Protein AF-A0A3M6VWW7-F1 (afdb_monomer)

pLDDT: mean 89.15, std 16.69, range [29.56, 98.5]

Secondary structure (DSSP, 8-state):
-HHHHHHHHHHTHHHHTTTPPEEP-GGGS-S--SGGG----HHHHHHHSTTTEE-TT--TTTTS--GGG--SHHHHHHHHHHHHHHHHTSS-SS------HHHHHHHHT-B-TTS-BSSPPPPTT----EEEPTT-TT--EEE-HHHHHHTT--------------------

Nearest PDB structures (foldseek):
  5wdi-assembly2_B  TM=7.087E-01  e=7.611E+00  Homo sapiens

InterPro domains:
  IPR029033 Histidine phosphatase superfamily [G3DSA:3.40.50.1240] (1-156)
  IPR029033 Histidine phosphatase superfamily [SSF53254] (1-123)

Foldseek 3Di:
DLVLVVCCCVVCVVVLVVVDAAEDALLQFDLDLPPVRFDDAPVVVCVVQPNRYDCPNPDGPSRPCDDCNPNFLVSLLVSLLVVLVVVVPDPDPDDDDRGDFLSVQSNQVQADPRSHGNDDTDDVVQDWDWDFDPPDSSRHIDTDPVRCVVVVHDDDDRPPPDPPDDDDDPDD

Mean predicted aligned error: 6.32 Å

Radius of gyration: 17.29 Å; Cα contacts (8 Å, |Δi|>4): 204; chains: 1; bounding box: 34×42×57 Å

Structure (mmCIF, N/CA/C/O backbone):
data_AF-A0A3M6VWW7-F1
#
_entry.id   AF-A0A3M6VWW7-F1
#
loop_
_atom_site.group_PDB
_atom_site.id
_atom_site.type_symbol
_atom_site.label_atom_id
_atom_site.label_alt_id
_atom_site.label_comp_id
_atom_site.label_asym_id
_atom_site.label_entity_id
_atom_site.label_seq_id
_atom_site.pdbx_PDB_ins_code
_atom_site.Cartn_x
_atom_site.Cartn_y
_atom_site.Cartn_z
_atom_site.occupancy
_atom_site.B_iso_or_equiv
_atom_site.auth_seq_id
_atom_site.auth_comp_id
_atom_site.auth_asym_id
_atom_site.auth_atom_id
_atom_site.pdbx_PDB_model_num
ATOM 1 N N . MET A 1 1 ? 0.739 -9.442 1.437 1.00 93.88 1 MET A N 1
ATOM 2 C CA . MET A 1 1 ? 1.893 -10.189 1.997 1.00 93.88 1 MET A CA 1
ATOM 3 C C . MET A 1 1 ? 1.714 -10.483 3.484 1.00 93.88 1 MET A C 1
ATOM 5 O O . MET A 1 1 ? 1.239 -9.603 4.195 1.00 93.88 1 MET A O 1
ATOM 9 N N . ARG A 1 2 ? 2.137 -11.665 3.977 1.00 95.44 2 ARG A N 1
ATOM 10 C CA . ARG A 1 2 ? 1.999 -12.056 5.400 1.00 95.44 2 ARG A CA 1
ATOM 11 C C . ARG A 1 2 ? 2.612 -11.030 6.360 1.00 95.44 2 ARG A C 1
ATOM 13 O O . ARG A 1 2 ? 1.928 -10.614 7.284 1.00 95.44 2 ARG A O 1
ATOM 20 N N . ARG A 1 3 ? 3.849 -10.569 6.117 1.00 96.00 3 ARG A N 1
ATOM 21 C CA . ARG A 1 3 ? 4.532 -9.610 7.012 1.00 96.00 3 ARG A CA 1
ATOM 22 C C . ARG A 1 3 ? 3.744 -8.312 7.217 1.00 96.00 3 ARG A C 1
ATOM 24 O O . ARG A 1 3 ? 3.607 -7.859 8.343 1.00 96.00 3 ARG A O 1
ATOM 31 N N . ALA A 1 4 ? 3.143 -7.769 6.157 1.00 97.06 4 ALA A N 1
ATOM 32 C CA . ALA A 1 4 ? 2.325 -6.560 6.250 1.00 97.06 4 ALA A CA 1
ATOM 33 C C . ALA A 1 4 ? 1.026 -6.802 7.039 1.00 97.06 4 ALA A C 1
ATOM 35 O O . ALA A 1 4 ? 0.642 -5.966 7.855 1.00 97.06 4 ALA A O 1
ATOM 36 N N . LEU A 1 5 ? 0.381 -7.964 6.856 1.00 97.56 5 LEU A N 1
ATOM 37 C CA . LEU A 1 5 ? -0.795 -8.354 7.645 1.00 97.56 5 LEU A CA 1
ATOM 38 C C . LEU A 1 5 ? -0.450 -8.518 9.131 1.00 97.56 5 LEU A C 1
ATOM 40 O O . LEU A 1 5 ? -1.187 -8.016 9.974 1.00 97.56 5 LEU A O 1
ATOM 44 N N . GLN A 1 6 ? 0.685 -9.150 9.456 1.00 97.31 6 GLN A N 1
ATOM 45 C CA . GLN A 1 6 ? 1.162 -9.295 10.838 1.00 97.31 6 GLN A CA 1
ATOM 46 C C . GLN A 1 6 ? 1.447 -7.937 11.474 1.00 97.31 6 GLN A C 1
ATOM 48 O O . GLN A 1 6 ? 0.943 -7.668 12.561 1.00 97.31 6 GLN A O 1
ATOM 53 N N . THR A 1 7 ? 2.188 -7.062 10.788 1.00 97.81 7 THR A N 1
ATOM 54 C CA . THR A 1 7 ? 2.455 -5.700 11.267 1.00 97.81 7 THR A CA 1
ATOM 55 C C . THR A 1 7 ? 1.151 -4.941 11.495 1.00 97.81 7 THR A C 1
ATOM 57 O O . THR A 1 7 ? 0.949 -4.384 12.569 1.00 97.81 7 THR A O 1
ATOM 60 N N . CYS A 1 8 ? 0.215 -4.977 10.542 1.00 97.94 8 CYS A N 1
ATOM 61 C CA . CYS A 1 8 ? -1.080 -4.316 10.692 1.00 97.94 8 CYS A CA 1
ATOM 62 C C . CYS A 1 8 ? -1.870 -4.864 11.889 1.00 97.94 8 CYS A C 1
ATOM 64 O O . CYS A 1 8 ? -2.357 -4.092 12.715 1.00 97.94 8 CYS A O 1
ATOM 66 N N . HIS A 1 9 ? -1.949 -6.188 12.025 1.00 97.56 9 HIS A N 1
ATOM 67 C CA . HIS A 1 9 ? -2.657 -6.826 13.127 1.00 97.56 9 HIS A CA 1
ATOM 68 C C . HIS A 1 9 ? -2.053 -6.477 14.490 1.00 97.56 9 HIS A C 1
ATOM 70 O O . HIS A 1 9 ? -2.796 -6.103 15.393 1.00 97.56 9 HIS A O 1
ATOM 76 N N . LEU A 1 10 ? -0.727 -6.553 14.633 1.00 97.25 10 LEU A N 1
ATOM 77 C CA . LEU A 1 10 ? -0.040 -6.275 15.895 1.00 97.25 10 LEU A CA 1
ATOM 78 C C . LEU A 1 10 ? -0.116 -4.790 16.268 1.00 97.25 10 LEU A C 1
ATOM 80 O O . LEU A 1 10 ? -0.458 -4.459 17.402 1.00 97.25 10 LEU A O 1
ATOM 84 N N . THR A 1 11 ? 0.152 -3.884 15.324 1.00 97.31 11 THR A N 1
ATOM 85 C CA . THR A 1 11 ? 0.127 -2.435 15.580 1.00 97.31 11 THR A CA 1
ATOM 86 C C . THR A 1 11 ? -1.283 -1.937 15.896 1.00 97.31 11 THR A C 1
ATOM 88 O O . THR A 1 11 ? -1.459 -1.081 16.763 1.00 97.31 11 THR A O 1
ATOM 91 N N . PHE A 1 12 ? -2.300 -2.482 15.226 1.00 96.44 12 PHE A N 1
ATOM 92 C CA . PHE A 1 12 ? -3.691 -2.048 15.367 1.00 96.44 12 PHE A CA 1
ATOM 93 C C . PHE A 1 12 ? -4.561 -3.065 16.109 1.00 96.44 12 PHE A C 1
ATOM 95 O O . PHE A 1 12 ? -5.788 -3.027 15.994 1.00 96.44 12 PHE A O 1
ATOM 102 N N . GLU A 1 13 ? -3.960 -3.925 16.936 1.00 96.81 13 GLU A N 1
ATOM 103 C CA . GLU A 1 13 ? -4.668 -4.948 17.713 1.00 96.81 13 GLU A CA 1
ATOM 104 C C . GLU A 1 13 ? -5.856 -4.368 18.513 1.00 96.81 13 GLU A C 1
ATOM 106 O O . GLU A 1 13 ? -6.954 -4.931 18.437 1.00 96.81 13 GLU A O 1
ATOM 111 N N . PRO A 1 14 ? -5.744 -3.201 19.191 1.00 97.12 14 PRO A N 1
ATOM 112 C CA . PRO A 1 14 ? -6.886 -2.607 19.886 1.00 97.12 14 PRO A CA 1
ATOM 113 C C . PRO A 1 14 ? -8.035 -2.202 18.952 1.00 97.12 14 PRO A C 1
ATOM 115 O O . PRO A 1 14 ? -9.187 -2.174 19.377 1.00 97.12 14 PRO A O 1
ATOM 118 N N . VAL A 1 15 ? -7.740 -1.850 17.696 1.00 95.00 15 VAL A N 1
ATOM 119 C CA . VAL A 1 15 ? -8.734 -1.480 16.675 1.00 95.00 15 VAL A CA 1
ATOM 120 C C . VAL A 1 15 ? -9.433 -2.734 16.148 1.00 95.00 15 VAL A C 1
ATOM 122 O O . VAL A 1 15 ? -10.661 -2.754 16.059 1.00 95.00 15 VAL A O 1
ATOM 125 N N . VAL A 1 16 ? -8.665 -3.796 15.890 1.00 95.31 16 VAL A N 1
ATOM 126 C CA . VAL A 1 16 ? -9.173 -5.108 15.464 1.00 95.31 16 VAL A CA 1
ATOM 127 C C . VAL A 1 16 ? -10.082 -5.716 16.534 1.00 95.31 16 VAL A C 1
ATOM 129 O O . VAL A 1 16 ? -11.200 -6.126 16.233 1.00 95.31 16 VAL A O 1
ATOM 132 N N . LYS A 1 17 ? -9.681 -5.662 17.813 1.00 95.69 17 LYS A N 1
ATOM 133 C CA . LYS A 1 17 ? -10.495 -6.123 18.957 1.00 95.69 17 LYS A CA 1
ATOM 134 C C . LYS A 1 17 ? -11.830 -5.384 19.107 1.00 95.69 17 LYS A C 1
ATOM 136 O O . LYS A 1 17 ? -12.757 -5.925 19.699 1.00 95.69 17 LYS A O 1
ATOM 141 N N . ARG A 1 18 ? -11.958 -4.169 18.559 1.00 96.00 18 ARG A N 1
ATOM 142 C CA . ARG A 1 18 ? -13.232 -3.425 18.489 1.00 96.00 18 ARG A CA 1
ATOM 143 C C . ARG A 1 18 ? -14.105 -3.818 17.288 1.00 96.00 18 ARG A C 1
ATOM 145 O O . ARG A 1 18 ? -15.124 -3.177 17.051 1.00 96.00 18 ARG A O 1
ATOM 152 N N . GLY A 1 19 ? -13.716 -4.842 16.530 1.00 94.12 19 GLY A N 1
ATOM 153 C CA . GLY A 1 19 ? -14.483 -5.401 15.416 1.00 94.12 19 GLY A CA 1
ATOM 154 C C . GLY A 1 19 ? -14.179 -4.788 14.048 1.00 94.12 19 GLY A C 1
ATOM 155 O O . GLY A 1 19 ? -14.911 -5.045 13.095 1.00 94.12 19 GLY A O 1
ATOM 156 N N . LYS A 1 20 ? -13.127 -3.967 13.914 1.00 95.25 20 LYS A N 1
ATOM 157 C CA . LYS A 1 20 ? -12.671 -3.496 12.596 1.00 95.25 20 LYS A CA 1
ATOM 158 C C . LYS A 1 20 ? -11.849 -4.588 11.914 1.00 95.25 20 LYS A C 1
ATOM 160 O O . LYS A 1 20 ? -10.983 -5.185 12.543 1.00 95.25 20 LYS A O 1
ATOM 165 N N . LYS A 1 21 ? -12.102 -4.815 10.626 1.00 96.31 21 LYS A N 1
ATOM 166 C CA . LYS A 1 21 ? -11.350 -5.776 9.813 1.00 96.31 21 LYS A CA 1
ATOM 167 C C . LYS A 1 21 ? -10.207 -5.096 9.069 1.00 96.31 21 LYS A C 1
ATOM 169 O O . LYS A 1 21 ? -10.328 -3.943 8.657 1.00 96.31 21 LYS A O 1
ATOM 174 N N . ILE A 1 22 ? -9.121 -5.833 8.882 1.00 98.12 22 ILE A N 1
ATOM 175 C CA . ILE A 1 22 ? -8.025 -5.470 7.980 1.00 98.12 22 ILE A CA 1
ATOM 176 C C . ILE A 1 22 ? -8.457 -5.850 6.563 1.00 98.12 22 ILE A C 1
ATOM 178 O O . ILE A 1 22 ? -8.925 -6.963 6.364 1.00 98.12 22 ILE A O 1
ATOM 182 N N . VAL A 1 23 ? -8.290 -4.974 5.575 1.00 98.12 23 VAL A N 1
ATOM 183 C CA . VAL A 1 23 ? -8.590 -5.303 4.169 1.00 98.12 23 VAL A CA 1
ATOM 184 C C . VAL A 1 23 ? -7.296 -5.691 3.461 1.00 98.12 23 VAL A C 1
ATOM 186 O O . VAL A 1 23 ? -6.381 -4.875 3.353 1.00 98.12 23 VAL A O 1
ATOM 189 N N . ALA A 1 24 ? -7.205 -6.927 2.971 1.00 98.00 24 ALA A N 1
ATOM 190 C CA . ALA A 1 24 ? -6.044 -7.387 2.220 1.00 98.00 24 ALA A CA 1
ATOM 191 C C . ALA A 1 24 ? -6.123 -6.929 0.756 1.00 98.00 24 ALA A C 1
ATOM 193 O O . ALA A 1 24 ? -7.058 -7.275 0.037 1.00 98.00 24 ALA A O 1
ATOM 194 N N . LEU A 1 25 ? -5.120 -6.174 0.297 1.00 97.50 25 LEU A N 1
ATOM 195 C CA . LEU A 1 25 ? -5.050 -5.634 -1.065 1.00 97.50 25 LEU A CA 1
ATOM 196 C C . LEU A 1 25 ? -3.734 -6.048 -1.741 1.00 97.50 25 LEU A C 1
ATOM 198 O O . LEU A 1 25 ? -2.690 -5.488 -1.405 1.00 97.50 25 LEU A O 1
ATOM 202 N N . PRO A 1 26 ? -3.753 -6.968 -2.726 1.00 96.50 26 PRO A N 1
ATOM 203 C CA . PRO A 1 26 ? -2.554 -7.344 -3.483 1.00 96.50 26 PRO A CA 1
ATOM 204 C C . PRO A 1 26 ? -1.880 -6.158 -4.183 1.00 96.50 26 PRO A C 1
ATOM 206 O O . PRO A 1 26 ? -0.664 -6.096 -4.290 1.00 96.50 26 PRO A O 1
ATOM 209 N N . ILE A 1 27 ? -2.660 -5.147 -4.576 1.00 97.06 27 ILE A N 1
ATOM 210 C CA . ILE A 1 27 ? -2.137 -3.924 -5.200 1.00 97.06 27 ILE A CA 1
ATOM 211 C C . ILE A 1 27 ? -1.300 -3.038 -4.254 1.00 97.06 27 ILE A C 1
ATOM 213 O O . ILE A 1 27 ? -0.773 -2.023 -4.695 1.00 97.06 27 ILE A O 1
ATOM 217 N N . ALA A 1 28 ? -1.184 -3.398 -2.973 1.00 97.00 28 ALA A N 1
ATOM 218 C CA . ALA A 1 28 ? -0.289 -2.771 -1.999 1.00 97.00 28 ALA A CA 1
ATOM 219 C C . ALA A 1 28 ? 0.987 -3.593 -1.722 1.00 97.00 28 ALA A C 1
ATOM 221 O O . ALA A 1 28 ? 1.723 -3.280 -0.791 1.00 97.00 28 ALA A O 1
ATOM 222 N N . GLU A 1 29 ? 1.227 -4.671 -2.476 1.00 96.00 29 GLU A N 1
ATOM 223 C CA . GLU A 1 29 ? 2.434 -5.495 -2.358 1.00 96.00 29 GLU A CA 1
ATOM 224 C C . GLU A 1 29 ? 3.712 -4.718 -2.714 1.00 96.00 29 GLU A C 1
ATOM 226 O O . GLU A 1 29 ? 3.664 -3.653 -3.332 1.00 96.00 29 GLU A O 1
ATOM 231 N N . GLU A 1 30 ? 4.862 -5.262 -2.313 1.00 96.62 30 GLU A N 1
ATOM 232 C CA . GLU A 1 30 ? 6.179 -4.733 -2.653 1.00 96.62 30 GLU A CA 1
ATOM 233 C C . GLU A 1 30 ? 6.406 -4.642 -4.177 1.00 96.62 30 GLU A C 1
ATOM 235 O O . GLU A 1 30 ? 5.730 -5.270 -4.997 1.00 96.62 30 GLU A O 1
ATOM 240 N N . ALA A 1 31 ? 7.347 -3.791 -4.566 1.00 96.12 31 ALA A N 1
ATOM 241 C CA . ALA A 1 31 ? 7.744 -3.510 -5.939 1.00 96.12 31 ALA A CA 1
ATOM 242 C C . ALA A 1 31 ? 8.819 -4.480 -6.480 1.00 96.12 31 ALA A C 1
ATOM 244 O O . ALA A 1 31 ? 9.595 -4.108 -7.357 1.00 96.12 31 ALA A O 1
ATOM 245 N N . SER A 1 32 ? 8.899 -5.701 -5.944 1.00 93.88 32 SER A N 1
ATOM 246 C CA . SER A 1 32 ? 9.917 -6.702 -6.285 1.00 93.88 32 SER A CA 1
ATOM 247 C C . SER A 1 32 ? 9.306 -8.106 -6.361 1.00 93.88 32 SER A C 1
ATOM 249 O O . SER A 1 32 ? 8.314 -8.392 -5.693 1.00 93.88 32 SER A O 1
ATOM 251 N N . ASP A 1 33 ? 9.900 -8.965 -7.191 1.00 92.38 33 ASP A N 1
ATOM 252 C CA . ASP A 1 33 ? 9.540 -10.377 -7.374 1.00 92.38 33 ASP A CA 1
ATOM 253 C C . ASP A 1 33 ? 10.492 -11.322 -6.620 1.00 92.38 33 ASP A C 1
ATOM 255 O O . ASP A 1 33 ? 10.498 -12.538 -6.833 1.00 92.38 33 ASP A O 1
ATOM 259 N N . ALA A 1 34 ? 11.309 -10.777 -5.710 1.00 92.12 34 ALA A N 1
ATOM 260 C CA . ALA A 1 34 ? 12.159 -11.590 -4.861 1.00 92.12 34 ALA A CA 1
ATOM 261 C C . ALA A 1 34 ? 11.297 -12.601 -4.077 1.00 92.12 34 ALA A C 1
ATOM 263 O O . ALA A 1 34 ? 10.171 -12.286 -3.680 1.00 92.12 34 ALA A O 1
ATOM 264 N N . PRO A 1 35 ? 11.809 -13.803 -3.756 1.00 89.56 35 PRO A N 1
ATOM 265 C CA . PRO 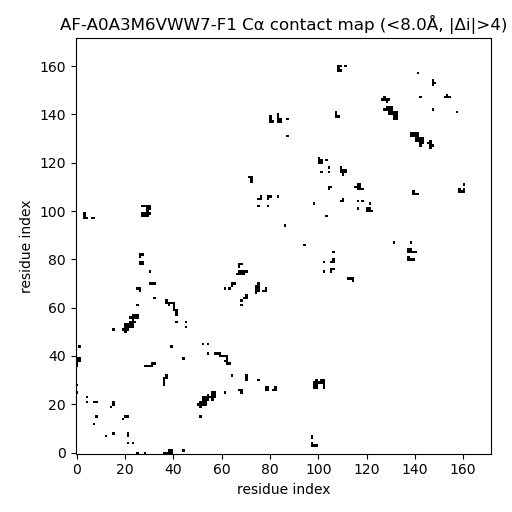A 1 35 ? 11.031 -14.792 -3.007 1.00 89.56 35 PRO A CA 1
ATOM 266 C C . PRO A 1 35 ? 10.500 -14.269 -1.665 1.00 89.56 35 PRO A C 1
ATOM 268 O O . PRO A 1 35 ? 9.418 -14.650 -1.228 1.00 89.56 35 PRO A O 1
ATOM 271 N N . CYS A 1 36 ? 11.235 -13.361 -1.013 1.00 88.94 36 CYS A N 1
ATOM 272 C CA . CYS A 1 36 ? 10.786 -12.700 0.212 1.00 88.94 36 CYS A CA 1
ATOM 273 C C . CYS A 1 36 ? 9.661 -11.683 -0.019 1.00 88.94 36 CYS A C 1
ATOM 275 O O . CYS A 1 36 ? 8.935 -11.383 0.925 1.00 88.94 36 CYS A O 1
ATOM 277 N N . ASP A 1 37 ? 9.499 -11.183 -1.242 1.00 91.25 37 ASP A N 1
ATOM 278 C CA . ASP A 1 37 ? 8.498 -10.209 -1.687 1.00 91.25 37 ASP A CA 1
ATOM 279 C C . ASP A 1 37 ? 7.336 -10.858 -2.453 1.00 91.25 37 ASP A C 1
ATOM 281 O O . ASP A 1 37 ? 6.438 -10.174 -2.929 1.00 91.25 37 ASP A O 1
ATOM 285 N N . THR A 1 38 ? 7.298 -12.192 -2.474 1.00 89.44 38 THR A N 1
ATOM 286 C CA . THR A 1 38 ? 6.207 -12.974 -3.054 1.00 89.44 38 THR A CA 1
ATOM 287 C C . THR A 1 38 ? 5.176 -13.368 -1.998 1.00 89.44 38 THR A C 1
ATOM 289 O O . THR A 1 38 ? 5.501 -13.782 -0.880 1.00 89.44 38 THR A O 1
ATOM 292 N N . GLY A 1 39 ? 3.901 -13.223 -2.352 1.00 90.19 39 GLY A N 1
ATOM 293 C CA . GLY A 1 39 ? 2.762 -13.643 -1.551 1.00 90.19 39 GLY A CA 1
ATOM 294 C C . GLY A 1 39 ? 2.676 -15.138 -1.226 1.00 90.19 39 GLY A C 1
ATOM 295 O O . GLY A 1 39 ? 3.477 -15.964 -1.648 1.00 90.19 39 GLY A O 1
ATOM 296 N N . SER A 1 40 ? 1.650 -15.494 -0.455 1.00 92.56 40 SER A N 1
ATOM 297 C CA . SER A 1 40 ? 1.256 -16.884 -0.192 1.00 92.56 40 SER A CA 1
ATOM 298 C C . SER A 1 40 ? -0.164 -17.114 -0.691 1.00 92.56 40 SER A C 1
ATOM 300 O O . SER A 1 40 ? -0.927 -16.159 -0.866 1.00 92.56 40 SER A O 1
ATOM 302 N N . GLU A 1 41 ? -0.532 -18.377 -0.883 1.00 93.75 41 GLU A N 1
ATOM 303 C CA . GLU A 1 41 ? -1.904 -18.735 -1.231 1.00 93.75 41 GLU A CA 1
ATOM 304 C C . GLU A 1 41 ? -2.906 -18.174 -0.215 1.00 93.75 41 GLU A C 1
ATOM 306 O O . GLU A 1 41 ? -2.612 -18.063 0.979 1.00 93.75 41 GLU A O 1
ATOM 311 N N . VAL A 1 42 ? -4.090 -17.785 -0.696 1.00 94.12 42 VAL A N 1
ATOM 312 C CA . VAL A 1 42 ? -5.094 -17.111 0.140 1.00 94.12 42 VAL A CA 1
ATOM 313 C C . VAL A 1 42 ? -5.550 -17.993 1.304 1.00 94.12 42 VAL A C 1
ATOM 315 O O . VAL A 1 42 ? -5.663 -17.484 2.413 1.00 94.12 42 VAL A O 1
ATOM 318 N N . ASP A 1 43 ? -5.688 -19.304 1.096 1.00 94.44 43 ASP A N 1
ATOM 319 C CA . ASP A 1 43 ? -6.100 -20.262 2.132 1.00 94.44 43 ASP A CA 1
ATOM 320 C C . ASP A 1 43 ? -5.081 -20.337 3.280 1.00 94.44 43 ASP A C 1
ATOM 322 O O . ASP A 1 43 ? -5.449 -20.416 4.452 1.00 94.44 43 ASP A O 1
ATOM 326 N N . ILE A 1 44 ? -3.785 -20.228 2.959 1.00 94.69 44 ILE A N 1
ATOM 327 C CA . ILE A 1 44 ? -2.712 -20.163 3.958 1.00 94.69 44 ILE A CA 1
ATOM 328 C C . ILE A 1 44 ? -2.854 -18.881 4.787 1.00 94.69 44 ILE A C 1
ATOM 330 O O . ILE A 1 44 ? -2.760 -18.915 6.012 1.00 94.69 44 ILE A O 1
ATOM 334 N N . LEU A 1 45 ? -3.106 -17.741 4.134 1.00 95.56 45 LEU A N 1
ATOM 335 C CA . LEU A 1 45 ? -3.291 -16.471 4.838 1.00 95.56 45 LEU A CA 1
ATOM 336 C C . LEU A 1 45 ? -4.580 -16.452 5.673 1.00 95.56 45 LEU A C 1
ATOM 338 O O . LEU A 1 45 ? -4.582 -15.900 6.767 1.00 95.56 45 LEU A O 1
ATOM 342 N N . GLN A 1 46 ? -5.663 -17.060 5.196 1.00 95.75 46 GLN A N 1
ATOM 343 C CA . GLN A 1 46 ? -6.914 -17.172 5.948 1.00 95.75 46 GLN A CA 1
ATOM 344 C C . GLN A 1 46 ? -6.745 -18.014 7.215 1.00 95.75 46 GLN A C 1
ATOM 346 O O . GLN A 1 46 ? -7.291 -17.653 8.256 1.00 95.75 46 GLN A O 1
ATOM 351 N N . ALA A 1 47 ? -5.956 -19.090 7.149 1.00 96.31 47 ALA A N 1
ATOM 352 C CA . ALA A 1 47 ? -5.621 -19.899 8.317 1.00 96.31 47 ALA A CA 1
ATOM 353 C C . ALA A 1 47 ? -4.779 -19.125 9.349 1.00 96.31 47 ALA A C 1
ATOM 355 O O . ALA A 1 47 ? -4.980 -19.296 10.550 1.00 96.31 47 ALA A O 1
ATOM 356 N N . ASP A 1 48 ? -3.872 -18.254 8.891 1.00 95.94 48 ASP A N 1
ATOM 357 C CA . ASP A 1 48 ? -3.033 -17.421 9.763 1.00 95.94 48 ASP A CA 1
ATOM 358 C C . ASP A 1 48 ? -3.809 -16.253 10.411 1.00 95.94 48 ASP A C 1
ATOM 360 O O . ASP A 1 48 ? -3.449 -15.801 11.500 1.00 95.94 48 ASP A O 1
ATOM 364 N N . PHE A 1 49 ? -4.860 -15.747 9.753 1.00 96.19 49 PHE A N 1
ATOM 365 C CA . PHE A 1 49 ? -5.627 -14.567 10.184 1.00 96.19 49 PHE A CA 1
ATOM 366 C C . PHE A 1 49 ? -7.150 -14.800 10.164 1.00 96.19 49 PHE A C 1
ATOM 368 O O . PHE A 1 49 ? -7.875 -14.069 9.473 1.00 96.19 49 PHE A O 1
ATOM 375 N N . PRO A 1 50 ? -7.665 -15.784 10.922 1.00 93.75 50 PRO A N 1
ATOM 376 C CA . PRO A 1 50 ? -9.081 -16.123 10.901 1.00 93.75 50 PRO A CA 1
ATOM 377 C C . PRO A 1 50 ? -9.930 -14.953 11.411 1.00 93.75 50 PRO A C 1
ATOM 379 O O . PRO A 1 50 ? -9.630 -14.347 12.438 1.00 93.75 50 PRO A O 1
ATOM 382 N N . ASP A 1 51 ? -10.989 -14.624 10.670 1.00 91.50 51 ASP A N 1
ATOM 383 C CA . ASP A 1 51 ? -12.028 -13.638 11.010 1.00 91.50 51 ASP A CA 1
ATOM 384 C C . ASP A 1 51 ? -11.595 -12.168 11.201 1.00 91.50 51 ASP A C 1
ATOM 386 O O . ASP A 1 51 ? -12.454 -11.290 11.337 1.00 91.50 51 ASP A O 1
ATOM 390 N N . ILE A 1 52 ? -10.296 -11.859 11.143 1.00 96.44 52 ILE A N 1
ATOM 391 C CA . ILE A 1 52 ? -9.757 -10.501 11.348 1.00 96.44 52 ILE A CA 1
ATO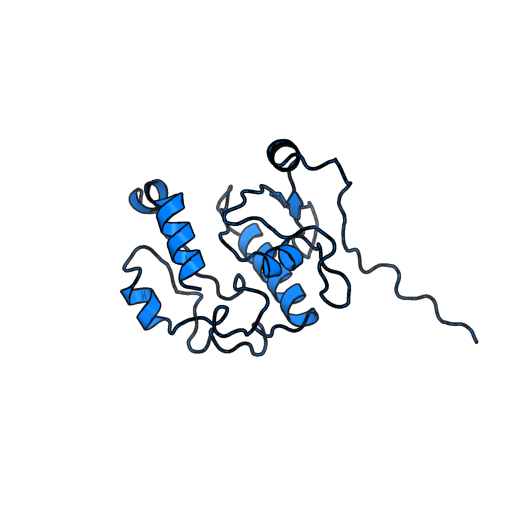M 392 C C . ILE A 1 52 ? -9.344 -9.793 10.051 1.00 96.44 52 ILE A C 1
ATOM 394 O O . ILE A 1 52 ? -9.298 -8.559 10.015 1.00 96.44 52 ILE A O 1
ATOM 398 N N . VAL A 1 53 ? -9.070 -10.550 8.986 1.00 97.81 53 VAL A N 1
ATOM 399 C CA . VAL A 1 53 ? -8.708 -10.024 7.665 1.00 97.81 53 VAL A CA 1
ATOM 400 C C . VAL A 1 53 ? -9.815 -10.352 6.660 1.00 97.81 53 VAL A C 1
ATOM 402 O O . VAL A 1 53 ? -10.293 -11.479 6.574 1.00 97.81 53 VAL A O 1
ATOM 405 N N . ASP A 1 54 ? -10.228 -9.342 5.906 1.00 97.62 54 ASP A N 1
ATOM 406 C CA . ASP A 1 54 ? -11.073 -9.451 4.725 1.00 97.62 54 ASP A CA 1
ATOM 407 C C . ASP A 1 54 ? -10.194 -9.708 3.491 1.00 97.62 54 ASP A C 1
ATOM 409 O O . ASP A 1 54 ? -9.329 -8.898 3.139 1.00 97.62 54 ASP A O 1
ATOM 413 N N . PHE A 1 55 ? -10.425 -10.854 2.849 1.00 97.19 55 PHE A N 1
ATOM 414 C CA . PHE A 1 55 ? -9.68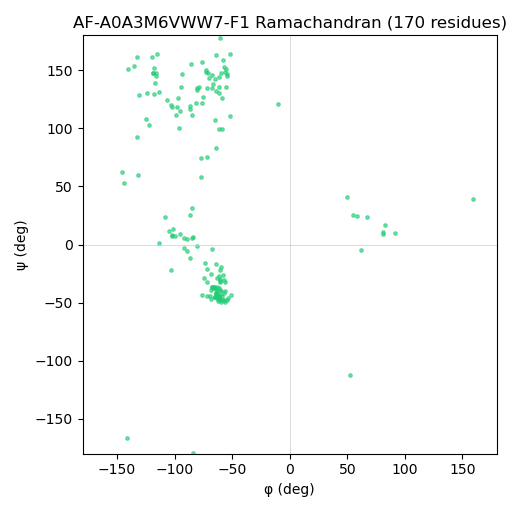5 -11.337 1.687 1.00 97.19 55 PHE A CA 1
ATOM 415 C C . PHE A 1 55 ? -10.462 -11.202 0.367 1.00 97.19 55 PHE A C 1
ATOM 417 O O . PHE A 1 55 ? -10.005 -11.723 -0.647 1.00 97.19 55 PHE A O 1
ATOM 424 N N . ASP A 1 56 ? -11.586 -10.478 0.313 1.00 96.38 56 ASP A N 1
ATOM 425 C CA . ASP A 1 56 ? -12.441 -10.392 -0.887 1.00 96.38 56 ASP A CA 1
ATOM 426 C C . ASP A 1 56 ? -11.704 -9.870 -2.139 1.00 96.38 56 ASP A C 1
ATOM 428 O O . ASP A 1 56 ? -12.041 -10.211 -3.283 1.00 96.38 56 ASP A O 1
ATOM 432 N N . ASN A 1 57 ? -10.650 -9.075 -1.936 1.00 95.81 57 ASN A N 1
ATOM 433 C CA . ASN A 1 57 ? -9.800 -8.523 -2.996 1.00 95.81 57 ASN A CA 1
ATOM 434 C C . ASN A 1 57 ? -8.610 -9.427 -3.372 1.00 95.81 57 ASN A C 1
ATOM 436 O O . ASN A 1 57 ? -7.892 -9.127 -4.326 1.00 95.81 57 ASN A O 1
ATOM 440 N N . VAL A 1 58 ? -8.392 -10.530 -2.655 1.00 95.31 58 VAL A N 1
ATOM 441 C CA . VAL A 1 58 ? -7.277 -11.458 -2.873 1.00 95.31 58 VAL A CA 1
ATOM 442 C C . VAL A 1 58 ? -7.753 -12.608 -3.750 1.00 95.31 58 VAL A C 1
ATOM 444 O O . VAL A 1 58 ? -8.430 -13.529 -3.301 1.00 95.31 58 VAL A O 1
ATOM 447 N N . LYS A 1 59 ? -7.432 -12.538 -5.043 1.00 92.06 59 LYS A N 1
ATOM 448 C CA . LYS A 1 59 ? -7.808 -13.575 -6.011 1.00 92.06 59 LYS A CA 1
ATOM 449 C C . LYS A 1 59 ? -6.777 -14.701 -6.035 1.00 92.06 59 LYS A C 1
ATOM 451 O O . LYS A 1 59 ? -5.612 -14.498 -5.700 1.00 92.06 59 LYS A O 1
ATOM 456 N N . TYR A 1 60 ? -7.206 -15.893 -6.445 1.00 91.25 60 TYR A N 1
ATOM 457 C CA . TYR A 1 60 ? -6.282 -16.997 -6.692 1.00 91.25 60 TYR A CA 1
ATOM 458 C C . TYR A 1 60 ? -5.205 -16.566 -7.698 1.00 91.25 60 TYR A C 1
ATOM 460 O O . TYR A 1 60 ? -5.519 -15.919 -8.697 1.00 91.25 60 TYR A O 1
ATOM 468 N N . GLY A 1 61 ? -3.947 -16.902 -7.414 1.00 90.38 61 GLY A N 1
ATOM 469 C CA . GLY A 1 61 ? -2.808 -16.520 -8.242 1.00 90.38 61 GLY A CA 1
ATOM 470 C C . GLY A 1 61 ? -2.290 -15.097 -8.023 1.00 90.38 61 GLY A C 1
ATOM 471 O O . GLY A 1 61 ? -1.423 -14.672 -8.772 1.00 90.38 61 GLY A O 1
ATOM 472 N N . TRP A 1 62 ? -2.757 -14.357 -7.007 1.00 91.94 62 TRP A N 1
ATOM 473 C CA . TRP A 1 62 ? -2.260 -12.998 -6.726 1.00 91.94 62 TRP A CA 1
ATOM 474 C C . TRP A 1 62 ? -0.753 -12.930 -6.418 1.00 91.94 62 TRP A C 1
ATOM 476 O O . TRP A 1 62 ? -0.168 -11.864 -6.505 1.00 91.94 62 TRP A O 1
ATOM 486 N N . TRP A 1 63 ? -0.122 -14.045 -6.049 1.00 89.50 63 TRP A N 1
ATOM 487 C CA . TRP A 1 63 ? 1.326 -14.134 -5.824 1.00 89.50 63 TRP A CA 1
ATOM 488 C C . TRP A 1 63 ? 2.129 -14.282 -7.127 1.00 89.50 63 TRP A C 1
ATOM 490 O O . TRP A 1 63 ? 3.351 -14.385 -7.081 1.00 89.50 63 TRP A O 1
ATOM 500 N N . HIS A 1 64 ? 1.467 -14.339 -8.285 1.00 89.81 64 HIS A N 1
ATOM 501 C CA . HIS A 1 64 ? 2.131 -14.241 -9.576 1.00 89.81 64 HIS A CA 1
ATOM 502 C C . HIS A 1 64 ? 2.275 -12.761 -9.950 1.00 89.81 64 HIS A C 1
ATOM 504 O O . HIS A 1 64 ? 1.281 -12.061 -10.141 1.00 89.81 64 HIS A O 1
ATOM 510 N N . HIS A 1 65 ? 3.515 -12.282 -10.068 1.00 89.81 65 HIS A N 1
ATOM 511 C CA . HIS A 1 65 ? 3.838 -10.904 -10.464 1.00 89.81 65 HIS A CA 1
ATOM 512 C C . HIS A 1 65 ? 3.681 -10.686 -11.971 1.00 89.81 65 HIS A C 1
ATOM 514 O O . HIS A 1 65 ? 4.620 -10.327 -12.680 1.00 89.81 65 HIS A O 1
ATOM 520 N N . ASP A 1 66 ? 2.476 -10.931 -12.476 1.00 89.81 66 ASP A N 1
ATOM 521 C CA . ASP A 1 66 ? 2.100 -10.676 -13.859 1.00 89.81 66 ASP A CA 1
ATOM 522 C C . ASP A 1 66 ? 1.018 -9.592 -13.965 1.00 89.81 66 ASP A C 1
ATOM 524 O O . ASP A 1 66 ? 0.356 -9.219 -12.992 1.00 89.81 66 ASP A O 1
ATOM 528 N N . ARG A 1 67 ? 0.853 -9.050 -15.179 1.00 90.69 67 ARG A N 1
ATOM 529 C CA . ARG A 1 67 ? -0.202 -8.083 -15.523 1.00 90.69 67 ARG A CA 1
ATOM 530 C C . ARG A 1 67 ? -0.228 -6.893 -14.553 1.00 90.69 67 ARG A C 1
ATOM 532 O O . ARG A 1 67 ? 0.684 -6.083 -14.560 1.00 90.69 67 ARG A O 1
ATOM 539 N N . GLU A 1 68 ? -1.279 -6.765 -13.741 1.00 92.31 68 GLU A N 1
ATOM 540 C CA . GLU A 1 68 ? -1.442 -5.667 -12.780 1.00 92.31 68 GLU A CA 1
ATOM 541 C C . GLU A 1 68 ? -0.433 -5.726 -11.624 1.00 92.31 68 GLU A C 1
ATOM 543 O O . GLU A 1 68 ? -0.126 -4.697 -11.022 1.00 92.31 68 GLU A O 1
ATOM 548 N N . LEU A 1 69 ? 0.077 -6.917 -11.307 1.00 94.00 69 LEU A N 1
ATOM 549 C CA . LEU A 1 69 ? 1.043 -7.138 -10.235 1.00 94.00 69 LEU A CA 1
ATOM 550 C C . LEU A 1 69 ? 2.479 -7.259 -10.756 1.00 94.00 69 LEU A C 1
ATOM 552 O O . LEU A 1 69 ? 3.379 -7.535 -9.967 1.00 94.00 69 LEU A O 1
ATOM 556 N N . ALA A 1 70 ? 2.701 -7.012 -12.052 1.00 96.06 70 ALA A N 1
ATOM 557 C CA . ALA A 1 70 ? 4.036 -6.936 -12.624 1.00 96.06 70 ALA A CA 1
ATOM 558 C C . ALA A 1 70 ? 4.876 -5.834 -11.957 1.00 96.06 70 ALA A C 1
ATOM 560 O O . ALA A 1 70 ? 4.368 -4.789 -11.538 1.00 96.06 70 ALA A O 1
ATOM 561 N N . VAL A 1 71 ? 6.181 -6.088 -11.874 1.00 95.94 71 VAL A N 1
ATOM 562 C CA . VAL A 1 71 ? 7.150 -5.251 -11.147 1.00 95.94 71 VAL A CA 1
ATOM 563 C C . VAL A 1 71 ? 7.867 -4.236 -12.042 1.00 95.94 71 VAL A C 1
ATOM 565 O O . VAL A 1 71 ? 8.806 -3.573 -11.610 1.00 95.94 71 VAL A O 1
ATOM 568 N N . ASP A 1 72 ? 7.440 -4.083 -13.298 1.00 95.81 72 ASP A N 1
ATOM 569 C CA . ASP A 1 72 ? 7.967 -3.034 -14.167 1.00 95.81 72 ASP A CA 1
ATOM 570 C C . ASP A 1 72 ? 7.444 -1.641 -13.746 1.00 95.81 72 ASP A C 1
ATOM 572 O O . ASP A 1 72 ? 6.311 -1.516 -13.265 1.00 95.81 72 ASP A O 1
ATOM 576 N N . PRO A 1 73 ? 8.230 -0.561 -13.934 1.00 96.12 73 PRO A N 1
ATOM 577 C CA . PRO A 1 73 ? 7.846 0.768 -13.457 1.00 96.12 73 PRO A CA 1
ATOM 578 C C . PRO A 1 73 ? 6.481 1.275 -13.963 1.00 96.12 73 PRO A C 1
ATOM 580 O O . PRO A 1 73 ? 5.754 1.881 -13.167 1.00 96.12 73 PRO A O 1
ATOM 583 N N . PRO A 1 74 ? 6.076 1.063 -15.235 1.00 95.56 74 PRO A N 1
ATOM 584 C CA . PRO A 1 74 ? 4.717 1.369 -15.687 1.00 95.56 74 PRO A CA 1
ATOM 585 C C . PRO A 1 74 ? 3.619 0.668 -14.874 1.00 95.56 74 PRO A C 1
ATOM 587 O O . PRO A 1 74 ? 2.690 1.340 -14.411 1.00 95.56 74 PRO A O 1
ATOM 590 N N . SER A 1 75 ? 3.737 -0.646 -14.663 1.00 96.44 75 SER A N 1
ATOM 591 C CA . SER A 1 75 ? 2.773 -1.434 -13.885 1.00 96.44 75 SER A CA 1
ATOM 592 C C . SER A 1 75 ? 2.705 -0.970 -12.430 1.00 96.44 75 SER A C 1
ATOM 594 O O . SER A 1 75 ? 1.614 -0.709 -11.918 1.00 96.44 75 SER A O 1
ATOM 596 N N . LEU A 1 76 ? 3.851 -0.727 -11.788 1.00 97.56 76 LEU A N 1
ATOM 597 C CA . LEU A 1 76 ? 3.916 -0.229 -10.410 1.00 97.56 76 LEU A CA 1
ATOM 598 C C . LEU A 1 76 ? 3.296 1.168 -10.248 1.00 97.56 76 LEU A C 1
ATOM 600 O O . LEU A 1 76 ? 2.549 1.409 -9.297 1.00 97.56 76 LEU A O 1
ATOM 604 N N . ASN A 1 77 ? 3.522 2.081 -11.198 1.00 96.88 77 ASN A N 1
ATOM 605 C CA . ASN A 1 77 ? 2.879 3.400 -11.199 1.00 96.88 77 ASN A CA 1
ATOM 606 C C . ASN A 1 77 ? 1.355 3.305 -11.368 1.00 96.88 77 ASN A C 1
ATOM 608 O O . ASN A 1 77 ? 0.602 4.015 -10.691 1.00 96.88 77 ASN A O 1
ATOM 612 N N . ALA A 1 78 ? 0.886 2.426 -12.259 1.00 96.69 78 ALA A N 1
ATOM 613 C CA . ALA A 1 78 ? -0.539 2.180 -12.450 1.00 96.69 78 ALA A CA 1
ATOM 614 C C . ALA A 1 78 ? -1.177 1.587 -11.183 1.00 96.69 78 ALA A C 1
ATOM 616 O O . ALA A 1 78 ? -2.239 2.049 -10.750 1.00 96.69 78 ALA A O 1
ATOM 617 N N . ARG A 1 79 ? -0.490 0.633 -10.545 1.00 97.44 79 ARG A N 1
ATOM 618 C CA . ARG A 1 79 ? -0.894 -0.018 -9.296 1.00 97.44 79 ARG A CA 1
ATOM 619 C C . ARG A 1 79 ? -0.979 0.977 -8.138 1.00 97.44 79 ARG A C 1
ATOM 621 O O . ARG A 1 79 ? -1.996 1.025 -7.449 1.00 97.44 79 ARG A O 1
ATOM 628 N N . ALA A 1 80 ? 0.011 1.857 -7.998 1.00 98.25 80 ALA A N 1
ATOM 629 C CA . ALA A 1 80 ? 0.002 2.937 -7.015 1.00 98.25 80 ALA A CA 1
ATOM 630 C C . ALA A 1 80 ? -1.176 3.908 -7.224 1.00 98.25 80 ALA A C 1
ATOM 632 O O . ALA A 1 80 ? -1.878 4.253 -6.273 1.00 98.25 80 ALA A O 1
ATOM 633 N N . ALA A 1 81 ? -1.465 4.300 -8.470 1.00 97.94 81 ALA A N 1
ATOM 634 C CA . ALA A 1 81 ? -2.623 5.144 -8.775 1.00 97.94 81 ALA A CA 1
ATOM 635 C C . ALA A 1 81 ? -3.961 4.437 -8.502 1.00 97.94 81 ALA A C 1
ATOM 637 O O . ALA A 1 81 ? -4.916 5.070 -8.047 1.00 97.94 81 ALA A O 1
ATOM 638 N N . LYS A 1 82 ? -4.051 3.129 -8.769 1.00 98.06 82 LYS A N 1
ATOM 639 C CA . LYS A 1 82 ? -5.230 2.321 -8.434 1.00 98.06 82 LYS A CA 1
ATOM 640 C C . LYS A 1 82 ? -5.432 2.237 -6.922 1.00 98.06 82 LYS A C 1
ATOM 642 O O . LYS A 1 82 ? -6.549 2.459 -6.466 1.00 98.06 82 LYS A O 1
ATOM 647 N N . LEU A 1 83 ? -4.369 1.991 -6.155 1.00 98.50 83 LEU A N 1
ATOM 648 C CA . LEU A 1 83 ? -4.431 1.927 -4.696 1.00 98.50 83 LEU A CA 1
ATOM 649 C C . LEU A 1 83 ? -4.859 3.266 -4.087 1.00 98.50 83 LEU A C 1
ATOM 651 O O . LEU A 1 83 ? -5.763 3.294 -3.256 1.00 98.50 83 LEU A O 1
ATOM 655 N N . ARG A 1 84 ? -4.279 4.385 -4.538 1.00 98.38 84 ARG A N 1
ATOM 656 C CA . ARG A 1 84 ? -4.684 5.717 -4.063 1.00 98.38 84 ARG A CA 1
ATOM 657 C C . ARG A 1 84 ? -6.158 6.002 -4.328 1.00 98.38 84 ARG A C 1
ATOM 659 O O . ARG A 1 84 ? -6.845 6.470 -3.429 1.00 98.38 84 ARG A O 1
ATOM 666 N N . ARG A 1 85 ? -6.662 5.673 -5.522 1.00 97.94 85 ARG A N 1
ATOM 667 C CA . ARG A 1 85 ? -8.091 5.818 -5.848 1.00 97.94 85 ARG A CA 1
ATOM 668 C C . ARG A 1 85 ? -8.972 4.919 -4.988 1.00 97.94 85 ARG A C 1
ATOM 670 O O . ARG A 1 85 ? -9.940 5.408 -4.423 1.00 97.94 85 ARG A O 1
ATOM 677 N N . PHE A 1 86 ? -8.590 3.652 -4.818 1.00 97.62 86 PHE A N 1
ATOM 678 C CA . PHE A 1 86 ? -9.294 2.734 -3.923 1.00 97.62 86 PHE A CA 1
ATOM 679 C C . PHE A 1 86 ? -9.421 3.316 -2.510 1.00 97.62 86 PHE A C 1
ATOM 681 O O . PHE A 1 86 ? -10.510 3.281 -1.950 1.00 97.62 86 PHE A O 1
ATOM 688 N N . ILE A 1 87 ? -8.335 3.875 -1.958 1.00 97.81 87 ILE A N 1
ATOM 689 C CA . ILE A 1 87 ? -8.317 4.488 -0.621 1.00 97.81 87 ILE A CA 1
ATOM 690 C C . ILE A 1 87 ? -9.138 5.782 -0.583 1.00 97.81 87 ILE A C 1
ATOM 692 O O . ILE A 1 87 ? -9.899 5.978 0.355 1.00 97.81 87 ILE A O 1
ATOM 696 N N . ARG A 1 88 ? -9.009 6.662 -1.582 1.00 97.12 88 ARG A N 1
ATOM 697 C CA . ARG A 1 88 ? -9.745 7.936 -1.650 1.00 97.12 88 ARG A CA 1
ATOM 698 C C . ARG A 1 88 ? -11.257 7.727 -1.686 1.00 97.12 88 ARG A C 1
ATOM 700 O O . ARG A 1 88 ? -11.994 8.490 -1.074 1.00 97.12 88 ARG A O 1
ATOM 707 N N . ASP A 1 89 ? -11.704 6.702 -2.404 1.00 95.88 89 ASP A N 1
ATOM 708 C CA . ASP A 1 89 ? -13.124 6.436 -2.643 1.00 95.88 89 ASP A CA 1
ATOM 709 C C . ASP A 1 89 ? -13.768 5.626 -1.490 1.00 95.88 89 ASP A C 1
ATOM 711 O O . ASP A 1 89 ? -14.932 5.222 -1.557 1.00 95.88 89 ASP A O 1
ATOM 715 N N . ARG A 1 90 ? -13.018 5.384 -0.405 1.00 95.88 90 ARG A N 1
ATOM 716 C CA . ARG A 1 90 ? -13.521 4.787 0.832 1.00 95.88 90 ARG A CA 1
ATOM 717 C C . ARG A 1 90 ? -14.426 5.759 1.612 1.00 95.88 90 ARG A C 1
ATOM 719 O O . ARG A 1 90 ? -14.172 6.958 1.630 1.00 95.88 90 ARG A O 1
ATOM 726 N N . PRO A 1 91 ? -15.452 5.262 2.331 1.00 95.94 91 PRO A N 1
ATOM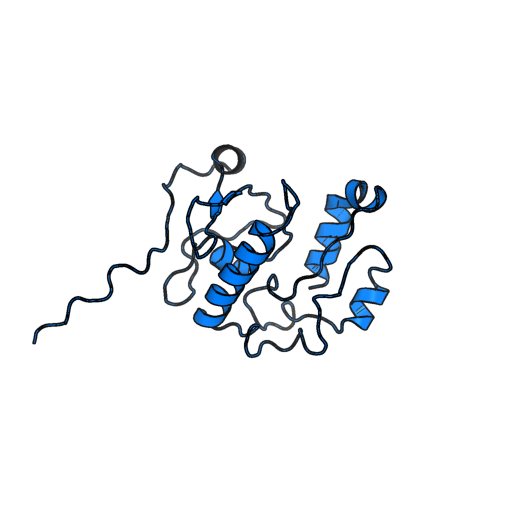 727 C CA . PRO A 1 91 ? -16.254 6.069 3.249 1.00 95.94 91 PRO A CA 1
ATOM 728 C C . PRO A 1 91 ? -15.515 6.436 4.549 1.00 95.94 91 PRO A C 1
ATOM 730 O O . PRO A 1 91 ? -15.984 7.297 5.295 1.00 95.94 91 PRO A O 1
ATOM 733 N N . GLU A 1 92 ? -14.410 5.761 4.883 1.00 95.50 92 GLU A N 1
ATOM 734 C CA . GLU A 1 92 ? -13.607 6.084 6.061 1.00 95.50 92 GLU A CA 1
ATOM 735 C C . GLU A 1 92 ? -12.908 7.445 5.914 1.00 95.50 92 GLU A C 1
ATOM 737 O O . GLU A 1 92 ? -12.292 7.737 4.896 1.00 95.50 92 GLU A O 1
ATOM 742 N N . LYS A 1 93 ? -12.954 8.267 6.972 1.00 93.81 93 LYS A N 1
ATOM 743 C CA . LYS A 1 93 ? -12.258 9.568 7.008 1.00 93.81 93 LYS A CA 1
ATOM 744 C C . LYS A 1 93 ? -10.742 9.433 7.135 1.00 93.81 93 LYS A C 1
ATOM 746 O O . LYS A 1 93 ? -10.007 10.285 6.654 1.00 93.81 93 LYS A O 1
ATOM 751 N N . GLU A 1 94 ? -10.299 8.386 7.821 1.00 95.06 94 GLU A N 1
ATOM 752 C CA . GLU A 1 94 ? -8.894 8.078 8.052 1.00 95.06 94 GLU A CA 1
ATOM 753 C C . GLU A 1 94 ? -8.663 6.613 7.704 1.00 95.06 94 GLU A C 1
ATOM 755 O O . GLU A 1 94 ? -9.387 5.728 8.171 1.00 95.06 94 GLU A O 1
ATOM 760 N N . VAL A 1 95 ? -7.651 6.365 6.877 1.00 97.06 95 VAL A N 1
ATOM 761 C CA . VAL A 1 95 ? -7.244 5.027 6.457 1.00 97.06 95 VAL A CA 1
ATOM 762 C C . VAL A 1 95 ? -5.782 4.848 6.815 1.00 97.06 95 VAL A C 1
ATOM 764 O O . VAL A 1 95 ? -4.943 5.686 6.489 1.00 97.06 95 VAL A O 1
ATOM 767 N N . VAL A 1 96 ? -5.476 3.732 7.466 1.00 97.44 96 VAL A N 1
ATOM 768 C CA . VAL A 1 96 ? -4.100 3.293 7.663 1.00 97.44 96 VAL A CA 1
ATOM 769 C C . VAL A 1 96 ? -3.770 2.280 6.581 1.00 97.44 96 VAL A C 1
ATOM 771 O O . VAL A 1 96 ? -4.457 1.269 6.439 1.00 97.44 96 VAL A O 1
ATOM 774 N N . LEU A 1 97 ? -2.687 2.533 5.855 1.00 98.25 97 LEU A N 1
ATOM 775 C CA . LEU A 1 97 ? -2.088 1.574 4.941 1.00 98.25 97 LEU A CA 1
ATOM 776 C C . LEU A 1 97 ? -0.791 1.040 5.554 1.00 98.25 97 LEU A C 1
ATOM 778 O O . LEU A 1 97 ? 0.114 1.813 5.855 1.00 98.25 97 LEU A O 1
ATOM 782 N N . VAL A 1 98 ? -0.690 -0.281 5.693 1.00 98.31 98 VAL A N 1
ATOM 783 C CA . VAL A 1 98 ? 0.577 -0.969 5.976 1.00 98.31 98 VAL A CA 1
ATOM 784 C C . VAL A 1 98 ? 1.067 -1.577 4.668 1.00 98.31 98 VAL A C 1
ATOM 786 O O . VAL A 1 98 ? 0.371 -2.390 4.063 1.00 98.31 98 VAL A O 1
ATOM 789 N N . SER A 1 99 ? 2.234 -1.132 4.217 1.00 97.19 99 SER A N 1
ATOM 790 C CA . SER A 1 99 ? 2.786 -1.385 2.882 1.00 97.19 99 SER A CA 1
ATOM 791 C C . SER A 1 99 ? 4.299 -1.617 2.991 1.00 97.19 99 SER A C 1
ATOM 793 O O . SER A 1 99 ? 4.816 -1.857 4.083 1.00 97.19 99 SER A O 1
ATOM 795 N N . HIS A 1 100 ? 5.001 -1.579 1.867 1.00 97.25 100 HIS A N 1
ATOM 796 C CA . HIS A 1 100 ? 6.405 -1.929 1.737 1.00 97.25 100 HIS A CA 1
ATOM 797 C C . HIS A 1 100 ? 7.251 -0.739 1.278 1.00 97.25 100 HIS A C 1
ATOM 799 O O . HIS A 1 100 ? 6.753 0.170 0.612 1.00 97.25 100 HIS A O 1
ATOM 805 N N . GLY A 1 101 ? 8.527 -0.733 1.666 1.00 96.06 101 GLY A N 1
ATOM 806 C CA . GLY A 1 101 ? 9.401 0.426 1.515 1.00 96.06 101 GLY A CA 1
ATOM 807 C C . GLY A 1 101 ? 9.581 0.849 0.062 1.00 96.06 101 GLY A C 1
ATOM 808 O O . GLY A 1 101 ? 9.410 2.031 -0.244 1.00 96.06 101 GLY A O 1
ATOM 809 N N . PHE A 1 102 ? 9.863 -0.091 -0.850 1.00 96.62 102 PHE A N 1
ATOM 810 C CA . PHE A 1 102 ? 10.099 0.284 -2.243 1.00 96.62 102 PHE A CA 1
ATOM 811 C C . PHE A 1 102 ? 8.804 0.713 -2.940 1.00 96.62 102 PHE A C 1
ATOM 813 O O . PHE A 1 102 ? 8.751 1.771 -3.572 1.00 96.62 102 PHE A O 1
ATOM 820 N N . PHE A 1 103 ? 7.720 -0.036 -2.741 1.00 97.88 103 PHE A N 1
ATOM 821 C CA . PHE A 1 103 ? 6.409 0.315 -3.275 1.00 97.88 103 PHE A CA 1
ATOM 822 C C . PHE A 1 103 ? 5.891 1.664 -2.753 1.00 97.88 103 PHE A C 1
ATOM 824 O O . PHE A 1 103 ? 5.249 2.407 -3.501 1.00 97.88 103 PHE A O 1
ATOM 831 N N . ASN A 1 104 ? 6.221 2.049 -1.516 1.00 97.81 104 ASN A N 1
ATOM 832 C CA . ASN A 1 104 ? 5.841 3.355 -0.980 1.00 97.81 104 ASN A CA 1
ATOM 833 C C . ASN A 1 104 ? 6.424 4.524 -1.787 1.00 97.81 104 ASN A C 1
ATOM 835 O O . ASN A 1 104 ? 5.758 5.551 -1.881 1.00 97.81 104 ASN A O 1
ATOM 839 N N . HIS A 1 105 ? 7.586 4.379 -2.437 1.00 97.50 105 HIS A N 1
ATOM 840 C CA . HIS A 1 105 ? 8.092 5.415 -3.347 1.00 97.50 105 HIS A CA 1
ATOM 841 C C . HIS A 1 105 ? 7.189 5.596 -4.577 1.00 97.50 105 HIS A C 1
ATOM 843 O O . HIS A 1 105 ? 6.938 6.722 -5.003 1.00 97.50 105 HIS A O 1
ATOM 849 N N . TYR 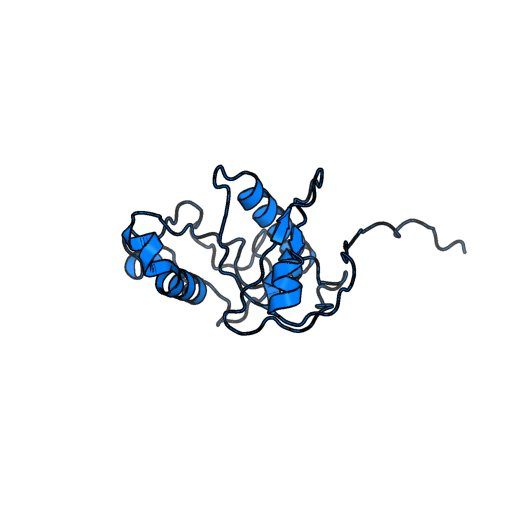A 1 106 ? 6.622 4.519 -5.128 1.00 97.81 106 TYR A N 1
ATOM 850 C CA . TYR A 1 106 ? 5.610 4.622 -6.189 1.00 97.81 106 TYR A CA 1
ATOM 851 C C . TYR A 1 106 ? 4.305 5.235 -5.667 1.00 97.81 106 TYR A C 1
ATOM 853 O O . TYR A 1 106 ? 3.634 6.004 -6.366 1.00 97.81 106 TYR A O 1
ATOM 861 N N . LEU A 1 107 ? 3.943 4.915 -4.421 1.00 97.94 107 LEU A N 1
ATOM 862 C CA . LEU A 1 107 ? 2.749 5.449 -3.779 1.00 97.94 107 LEU A CA 1
ATOM 863 C C . LEU A 1 107 ? 2.828 6.967 -3.578 1.00 97.94 107 LEU A C 1
ATOM 865 O O . LEU A 1 107 ? 1.839 7.653 -3.845 1.00 97.94 107 LEU A O 1
ATOM 869 N N . THR A 1 108 ? 3.984 7.487 -3.167 1.00 96.44 108 THR A N 1
ATOM 870 C CA . THR A 1 108 ? 4.218 8.922 -2.942 1.00 96.44 108 THR A CA 1
ATOM 871 C C . THR A 1 108 ? 4.648 9.681 -4.197 1.00 96.44 108 THR A C 1
ATOM 873 O O . THR A 1 108 ? 4.594 10.906 -4.210 1.00 96.44 108 THR A O 1
ATOM 876 N N . GLY A 1 109 ? 5.004 8.981 -5.278 1.00 95.19 109 GLY A N 1
ATOM 877 C CA . GLY A 1 109 ? 5.510 9.598 -6.507 1.00 95.19 109 GLY A CA 1
ATOM 878 C C . GLY A 1 109 ? 7.003 9.934 -6.459 1.00 95.19 109 GLY A C 1
ATOM 879 O O . GLY A 1 109 ? 7.485 10.678 -7.309 1.00 95.19 109 GLY A O 1
ATOM 880 N N . ASP A 1 110 ? 7.737 9.351 -5.513 1.00 95.38 110 ASP A N 1
ATOM 881 C CA . ASP A 1 110 ? 9.173 9.534 -5.301 1.00 95.38 110 ASP A CA 1
ATOM 882 C C . ASP A 1 110 ? 10.033 8.618 -6.189 1.00 95.38 110 ASP A C 1
ATOM 884 O O . ASP A 1 110 ? 11.138 8.240 -5.802 1.00 95.38 110 ASP A O 1
ATOM 888 N N . VAL A 1 111 ? 9.567 8.274 -7.388 1.00 95.19 111 VAL A N 1
ATOM 889 C CA . VAL A 1 111 ? 10.324 7.503 -8.389 1.00 95.19 111 VAL A CA 1
ATOM 890 C C . VAL A 1 111 ? 10.514 8.310 -9.669 1.00 95.19 111 VAL A C 1
ATOM 892 O O . VAL A 1 111 ? 9.649 9.103 -10.049 1.00 95.19 111 VAL A O 1
ATOM 895 N N . ASN A 1 112 ? 11.638 8.102 -10.353 1.00 92.25 112 ASN A N 1
ATOM 896 C CA . ASN A 1 112 ? 11.866 8.665 -11.681 1.00 92.25 112 ASN A CA 1
ATOM 897 C C . ASN A 1 112 ? 11.248 7.785 -12.787 1.00 92.25 112 ASN A C 1
ATOM 899 O O . ASN A 1 112 ? 10.667 6.732 -12.526 1.00 92.25 112 ASN A O 1
ATOM 903 N N . ASP A 1 113 ? 11.398 8.197 -14.048 1.00 87.56 113 ASP A N 1
ATOM 904 C CA . ASP A 1 113 ? 10.832 7.482 -15.203 1.00 87.56 113 ASP A CA 1
ATOM 905 C C . ASP A 1 113 ? 11.406 6.070 -15.420 1.00 87.56 113 ASP A C 1
ATOM 907 O O . ASP A 1 113 ? 10.820 5.276 -16.154 1.00 87.56 113 ASP A O 1
ATOM 911 N N . LYS A 1 114 ? 12.553 5.758 -14.808 1.00 91.19 114 LYS A N 1
ATOM 912 C CA . LYS A 1 114 ? 13.168 4.426 -14.826 1.00 91.19 114 LYS A CA 1
ATOM 913 C C . LYS A 1 114 ? 12.727 3.556 -13.644 1.00 91.19 114 LYS A C 1
ATOM 915 O O . LYS A 1 114 ? 13.133 2.402 -13.579 1.00 91.19 114 LYS A O 1
ATOM 920 N N . GLY A 1 115 ? 11.915 4.086 -12.727 1.00 92.62 115 GLY A N 1
ATOM 921 C CA . GLY A 1 115 ? 11.513 3.399 -11.497 1.00 92.62 115 GLY A CA 1
ATOM 922 C C . GLY A 1 115 ? 12.551 3.456 -10.376 1.00 92.62 115 GLY A C 1
ATOM 923 O O . GLY A 1 115 ? 12.407 2.750 -9.383 1.00 92.62 115 GLY A O 1
ATOM 924 N N . GLU A 1 116 ? 13.589 4.284 -10.512 1.00 93.31 116 GLU A N 1
ATOM 925 C CA . GLU A 1 116 ? 14.594 4.480 -9.464 1.00 93.31 116 GLU A CA 1
ATOM 926 C C . GLU A 1 116 ? 14.043 5.466 -8.425 1.00 93.31 116 GLU A C 1
ATOM 928 O O . GLU A 1 116 ? 13.479 6.507 -8.789 1.00 93.31 116 GLU A O 1
ATOM 933 N N . GLN A 1 117 ? 14.202 5.162 -7.135 1.00 92.31 117 GLN A N 1
ATOM 934 C CA . GLN A 1 117 ? 13.747 6.055 -6.075 1.00 92.31 117 GLN A CA 1
ATOM 935 C C . GLN A 1 117 ? 14.554 7.363 -6.041 1.00 92.31 117 GLN A C 1
ATOM 937 O O . GLN A 1 117 ? 15.751 7.403 -6.318 1.00 92.31 117 GLN A O 1
ATOM 942 N N . THR A 1 118 ? 13.883 8.453 -5.678 1.00 93.25 118 THR A N 1
ATOM 943 C CA . THR A 1 118 ? 14.419 9.828 -5.672 1.00 93.25 118 THR A CA 1
ATOM 944 C C . THR A 1 118 ? 14.537 10.419 -4.263 1.00 93.25 118 THR A C 1
ATOM 946 O O . THR A 1 118 ? 14.940 11.577 -4.095 1.00 93.25 118 THR A O 1
ATOM 949 N N . THR A 1 119 ? 14.182 9.625 -3.252 1.00 90.25 119 THR A N 1
ATOM 950 C CA . THR A 1 119 ? 14.236 9.945 -1.823 1.00 90.25 119 THR A CA 1
ATOM 951 C C . THR A 1 119 ? 14.897 8.795 -1.047 1.00 90.25 119 THR A C 1
ATOM 953 O O . THR A 1 119 ? 15.001 7.686 -1.579 1.00 90.25 119 THR A O 1
ATOM 956 N N . PRO A 1 120 ? 15.389 9.037 0.186 1.00 91.31 120 PRO A N 1
ATOM 957 C CA . PRO A 1 120 ? 15.922 7.978 1.041 1.00 91.31 120 PRO A CA 1
ATOM 958 C C . PRO A 1 120 ? 14.901 6.870 1.302 1.00 91.31 120 PRO A C 1
ATOM 960 O O . PRO A 1 120 ? 13.695 7.129 1.311 1.00 91.31 120 PRO A O 1
ATOM 963 N N . TRP A 1 121 ? 15.406 5.665 1.562 1.00 90.62 121 TRP A N 1
ATOM 964 C CA . TRP A 1 121 ? 14.587 4.517 1.932 1.00 90.62 121 TRP A CA 1
ATOM 965 C C . TRP A 1 121 ? 13.694 4.815 3.136 1.00 90.62 121 TRP A C 1
ATOM 967 O O . TRP A 1 121 ? 14.061 5.571 4.035 1.00 90.62 121 TRP A O 1
ATOM 977 N N . TRP A 1 122 ? 12.514 4.204 3.124 1.00 93.88 122 TRP A N 1
ATOM 978 C CA . TRP A 1 122 ? 11.647 4.154 4.292 1.00 93.88 122 TRP A CA 1
ATOM 979 C C . TRP A 1 122 ? 12.292 3.304 5.382 1.00 93.88 122 TRP A C 1
ATOM 981 O O . TRP A 1 122 ? 12.832 2.236 5.090 1.00 93.88 122 TRP A O 1
ATOM 991 N N . GLU A 1 123 ? 12.207 3.770 6.624 1.00 93.81 123 GLU A N 1
ATOM 992 C CA . GLU A 1 123 ? 12.662 2.992 7.778 1.00 93.81 123 GLU A CA 1
ATOM 993 C C . GLU A 1 123 ? 11.645 1.893 8.125 1.00 93.81 123 GLU A C 1
ATOM 995 O O . GLU A 1 123 ? 10.449 1.984 7.816 1.00 93.81 123 GLU A O 1
ATOM 1000 N N . GLU A 1 124 ? 12.107 0.849 8.813 1.00 93.25 124 GLU A N 1
ATOM 1001 C CA . GLU A 1 124 ? 11.234 -0.229 9.278 1.00 93.25 124 GLU A CA 1
ATOM 1002 C C . GLU A 1 124 ? 10.135 0.323 10.191 1.00 93.25 124 GLU A C 1
ATOM 1004 O O . GLU A 1 124 ? 10.401 0.990 11.193 1.00 93.25 124 GLU A O 1
ATOM 1009 N N . THR A 1 125 ? 8.877 0.022 9.862 1.00 94.44 125 THR A N 1
ATOM 1010 C CA . THR A 1 125 ? 7.681 0.503 10.584 1.00 94.44 125 THR A CA 1
ATOM 1011 C C . THR A 1 125 ? 7.535 2.035 10.653 1.00 94.44 125 THR A C 1
ATOM 1013 O O . THR A 1 125 ? 6.851 2.555 11.536 1.00 94.44 125 THR A O 1
ATOM 1016 N N . GLU A 1 126 ? 8.133 2.778 9.714 1.00 95.50 126 GLU A N 1
ATOM 101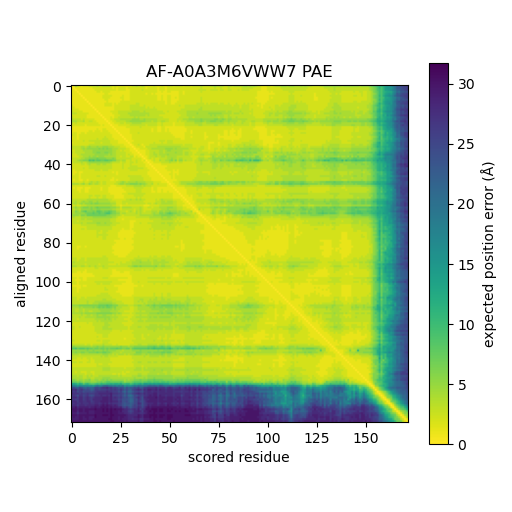7 C CA . GLU A 1 126 ? 8.030 4.240 9.672 1.00 95.50 126 GLU A CA 1
ATOM 1018 C C . GLU A 1 126 ? 6.580 4.732 9.486 1.00 95.50 126 GLU A C 1
ATOM 1020 O O . GLU A 1 126 ? 5.865 4.321 8.569 1.00 95.50 126 GLU A O 1
ATOM 1025 N N . LEU A 1 127 ? 6.158 5.682 10.332 1.00 95.75 127 LEU A N 1
ATOM 1026 C CA . LEU A 1 127 ? 4.848 6.332 10.243 1.00 95.75 127 LEU A CA 1
ATOM 1027 C C . LEU A 1 127 ? 4.943 7.692 9.548 1.00 95.75 127 LEU A C 1
ATOM 1029 O O . LEU A 1 127 ? 5.386 8.685 10.142 1.00 95.75 127 LEU A O 1
ATOM 1033 N N . ARG A 1 128 ? 4.371 7.769 8.346 1.00 96.88 128 ARG A N 1
ATOM 1034 C CA . ARG A 1 1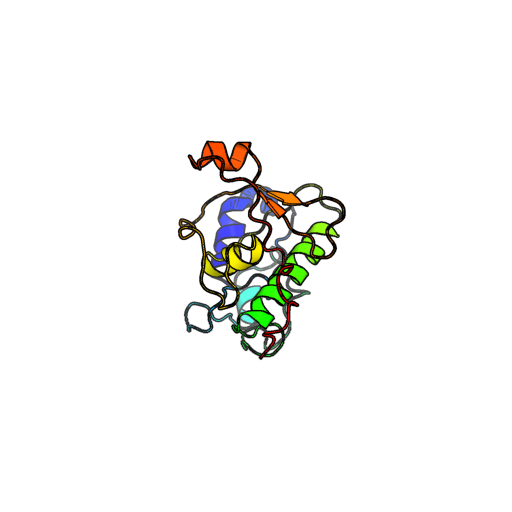28 ? 4.098 9.031 7.652 1.00 96.88 128 ARG A CA 1
ATOM 1035 C C . ARG A 1 128 ? 2.600 9.241 7.458 1.00 96.88 128 ARG A C 1
ATOM 1037 O O . ARG A 1 128 ? 1.858 8.282 7.264 1.00 96.88 128 ARG A O 1
ATOM 1044 N N . THR A 1 129 ? 2.153 10.492 7.526 1.00 97.56 129 THR A N 1
ATOM 1045 C CA . THR A 1 129 ? 0.742 10.860 7.316 1.00 97.56 129 THR A CA 1
ATOM 1046 C C . THR A 1 129 ? 0.605 11.770 6.105 1.00 97.56 129 THR A C 1
ATOM 1048 O O . THR A 1 129 ? 1.422 12.668 5.900 1.00 97.56 129 THR A O 1
ATOM 1051 N N . PHE A 1 130 ? -0.437 11.538 5.307 1.00 97.50 130 PHE A N 1
ATOM 1052 C CA . PHE A 1 130 ? -0.651 12.198 4.022 1.00 97.50 130 PHE A CA 1
ATOM 1053 C C . PHE A 1 130 ? -2.099 12.661 3.866 1.00 97.50 130 PHE A C 1
ATOM 1055 O O . PHE A 1 130 ? -3.011 12.037 4.405 1.00 97.50 130 PHE A O 1
ATOM 1062 N N . SER A 1 131 ? -2.291 13.697 3.054 1.00 97.12 131 SER A N 1
ATOM 1063 C CA . SER A 1 131 ? -3.599 14.142 2.569 1.00 97.12 131 SER A CA 1
ATOM 1064 C C . SER A 1 131 ? -3.672 13.992 1.054 1.00 97.12 131 SER A C 1
ATOM 1066 O O . SER A 1 131 ? -2.666 14.164 0.362 1.00 97.12 131 SER A O 1
ATOM 1068 N N . PHE A 1 132 ? -4.858 13.702 0.522 1.00 97.00 132 PHE A N 1
ATOM 1069 C CA . PHE A 1 132 ? -5.077 13.736 -0.922 1.00 97.00 132 PHE A CA 1
ATOM 1070 C C . PHE A 1 132 ? -4.929 15.160 -1.462 1.00 97.00 132 PHE A C 1
ATOM 1072 O O . PHE A 1 132 ? -5.336 16.129 -0.823 1.00 97.00 132 PHE A O 1
ATOM 1079 N N . VAL A 1 133 ? -4.342 15.271 -2.650 1.00 95.44 133 VAL A N 1
ATOM 1080 C CA . VAL A 1 133 ? -4.331 16.502 -3.437 1.00 95.44 133 VAL A CA 1
ATOM 1081 C C . VAL A 1 133 ? -5.717 16.672 -4.058 1.00 95.44 133 VAL A C 1
ATOM 1083 O O . VAL A 1 133 ? -6.230 15.752 -4.699 1.00 95.44 133 VAL A O 1
ATOM 1086 N N . GLU A 1 134 ? -6.327 17.837 -3.844 1.00 92.69 134 GLU A N 1
ATOM 1087 C CA . GLU A 1 134 ? -7.640 18.170 -4.402 1.00 92.69 134 GLU A CA 1
ATOM 1088 C C . GLU A 1 134 ? -7.610 18.162 -5.937 1.00 92.69 134 GLU A C 1
ATOM 1090 O O . GLU A 1 134 ? -6.609 18.531 -6.554 1.00 92.69 134 GLU A O 1
ATOM 1095 N N . ASP A 1 135 ? -8.711 17.709 -6.542 1.00 91.44 135 ASP A N 1
ATOM 1096 C CA . ASP A 1 135 ? -8.921 17.647 -7.996 1.00 91.44 135 ASP A CA 1
ATOM 1097 C C . ASP A 1 135 ? -7.844 16.880 -8.798 1.00 91.44 135 ASP A C 1
ATOM 1099 O O . ASP A 1 135 ? -7.660 17.102 -9.996 1.00 91.44 135 ASP A O 1
ATOM 1103 N N . ASP A 1 136 ? -7.147 15.927 -8.167 1.00 92.44 136 ASP A N 1
ATOM 1104 C CA . ASP A 1 136 ? -6.165 15.072 -8.840 1.00 92.44 136 ASP A CA 1
ATOM 1105 C C . ASP A 1 136 ? -6.775 13.728 -9.294 1.00 92.44 136 ASP A C 1
ATOM 1107 O O . ASP A 1 136 ? -7.144 12.860 -8.494 1.00 92.44 136 ASP A O 1
ATOM 1111 N N . GLU A 1 137 ? -6.839 13.508 -10.612 1.00 90.25 137 GLU A N 1
ATOM 1112 C CA . GLU A 1 137 ? -7.386 12.276 -11.205 1.00 90.25 137 GLU A CA 1
ATOM 1113 C C . GLU A 1 137 ? -6.611 11.006 -10.812 1.00 90.25 137 GLU A C 1
ATOM 1115 O O . GLU A 1 137 ? -7.172 9.903 -10.792 1.00 90.25 137 GLU A O 1
ATOM 1120 N N . ARG A 1 138 ? -5.315 11.134 -10.498 1.00 89.50 138 ARG A N 1
ATOM 1121 C CA . ARG A 1 138 ? -4.441 10.033 -10.058 1.00 89.50 138 ARG A CA 1
ATOM 1122 C C . ARG A 1 138 ? -4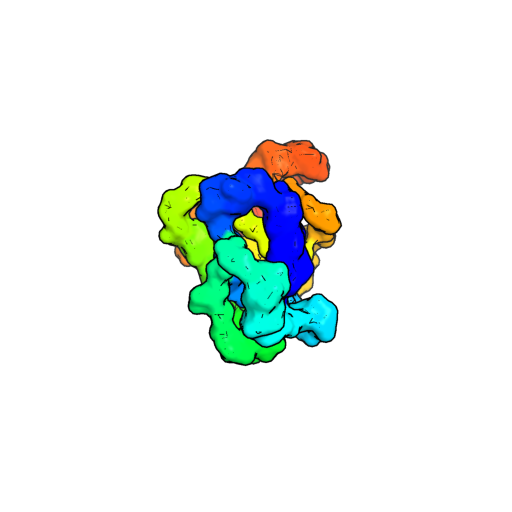.461 9.847 -8.539 1.00 89.50 138 ARG A C 1
ATOM 1124 O O . ARG A 1 138 ? -3.713 8.999 -8.035 1.00 89.50 138 ARG A O 1
ATOM 1131 N N . ALA A 1 139 ? -5.317 10.604 -7.847 1.00 96.56 139 ALA A N 1
ATOM 1132 C CA . ALA A 1 139 ? -5.452 10.644 -6.402 1.00 96.56 139 ALA A CA 1
ATOM 1133 C C . ALA A 1 139 ? -4.099 10.833 -5.702 1.00 96.56 139 ALA A C 1
ATOM 1135 O O . ALA A 1 139 ? -3.817 10.146 -4.726 1.00 96.56 139 ALA A O 1
ATOM 1136 N N . MET A 1 140 ? -3.225 11.698 -6.230 1.00 96.81 140 MET A N 1
ATOM 1137 C CA . MET A 1 140 ? -1.925 11.968 -5.613 1.00 96.81 140 MET A CA 1
ATOM 1138 C C . MET A 1 140 ? -2.074 12.418 -4.160 1.00 96.81 140 MET A C 1
ATOM 1140 O O . MET A 1 140 ? -3.074 13.017 -3.768 1.00 96.81 140 MET A O 1
ATOM 1144 N N . ILE A 1 141 ? -1.052 12.121 -3.363 1.00 97.19 141 ILE A N 1
ATOM 1145 C CA . ILE A 1 141 ? -1.011 12.418 -1.935 1.00 97.19 141 ILE A CA 1
ATOM 1146 C C . ILE A 1 141 ? 0.154 13.354 -1.624 1.00 97.19 141 ILE A C 1
ATOM 1148 O O . ILE A 1 141 ? 1.201 13.298 -2.267 1.00 97.19 141 ILE A O 1
ATOM 1152 N N . ARG A 1 142 ? -0.032 14.211 -0.625 1.00 95.50 142 ARG A N 1
ATOM 1153 C CA . ARG A 1 142 ? 0.988 15.109 -0.089 1.00 95.50 142 ARG A CA 1
ATOM 1154 C C . ARG A 1 142 ? 1.229 14.762 1.372 1.00 95.50 142 ARG A C 1
ATOM 1156 O O . ARG A 1 142 ? 0.275 14.666 2.142 1.00 95.50 142 ARG A O 1
ATOM 1163 N N . GLU A 1 143 ? 2.494 14.582 1.746 1.00 95.56 143 GLU A N 1
ATOM 1164 C CA . GLU A 1 143 ? 2.866 14.369 3.146 1.00 95.56 143 GLU A CA 1
ATOM 1165 C C . GLU A 1 143 ? 2.474 15.600 3.974 1.00 95.56 143 GLU A C 1
ATOM 1167 O O . GLU A 1 143 ? 2.671 16.739 3.545 1.00 95.56 143 GLU A O 1
ATOM 1172 N N . THR A 1 144 ? 1.874 15.377 5.142 1.00 95.69 144 THR A N 1
ATOM 1173 C CA . THR A 1 144 ? 1.449 16.467 6.024 1.00 95.69 144 THR A CA 1
ATOM 1174 C C . THR A 1 144 ? 2.651 17.130 6.692 1.00 95.69 144 THR A C 1
ATOM 1176 O O . THR A 1 144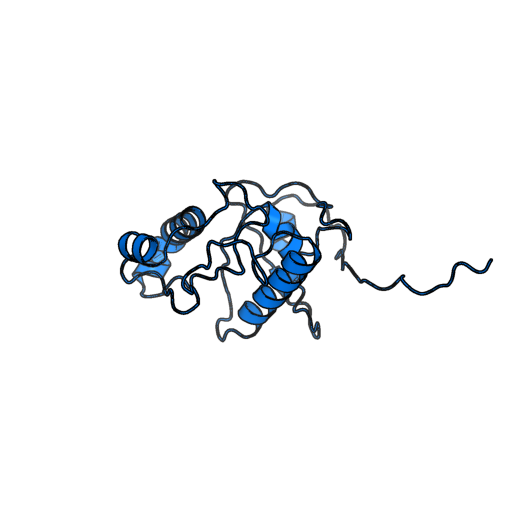 ? 3.650 16.479 7.007 1.00 95.69 144 THR A O 1
ATOM 1179 N N . ASP A 1 145 ? 2.529 18.420 7.000 1.00 92.88 145 ASP A N 1
ATOM 1180 C CA . ASP A 1 145 ? 3.592 19.167 7.680 1.00 92.88 145 ASP A CA 1
ATOM 1181 C C . ASP A 1 145 ? 3.922 18.577 9.062 1.00 92.88 145 ASP A C 1
ATOM 1183 O O . ASP A 1 145 ? 5.063 18.638 9.516 1.00 92.88 145 ASP A O 1
ATOM 1187 N N . GLU A 1 146 ? 2.929 17.997 9.745 1.00 94.00 146 GLU A N 1
ATOM 1188 C CA . GLU A 1 146 ? 3.134 17.300 11.017 1.00 94.00 146 GLU A CA 1
ATOM 1189 C C . GLU A 1 146 ? 4.017 16.058 10.842 1.00 94.00 146 GLU A C 1
ATOM 1191 O O . GLU A 1 146 ? 4.955 15.862 11.614 1.00 94.00 146 GLU A O 1
ATOM 1196 N N . SER A 1 147 ? 3.757 15.250 9.809 1.00 94.75 147 SER A N 1
ATOM 1197 C CA . SER A 1 147 ? 4.574 14.080 9.472 1.00 94.75 147 SER A CA 1
ATOM 1198 C C . SER A 1 147 ? 6.018 14.465 9.173 1.00 94.75 147 SER A C 1
ATOM 1200 O O . SER A 1 147 ? 6.942 13.914 9.775 1.00 94.75 147 SER A O 1
ATOM 1202 N N . MET A 1 148 ? 6.204 15.473 8.316 1.00 91.88 148 MET A N 1
ATOM 1203 C CA . MET A 1 148 ? 7.522 15.994 7.948 1.00 91.88 148 MET A CA 1
ATOM 1204 C C . MET A 1 148 ? 8.302 16.454 9.182 1.00 91.88 148 MET A C 1
ATOM 1206 O O . MET A 1 148 ? 9.453 16.057 9.375 1.00 91.88 148 MET A O 1
ATOM 1210 N N . ARG A 1 149 ? 7.653 17.229 10.064 1.00 91.75 149 ARG A N 1
ATOM 1211 C CA . ARG A 1 149 ? 8.239 17.683 11.334 1.00 91.75 149 ARG A CA 1
ATOM 1212 C C . ARG A 1 149 ? 8.599 16.515 12.249 1.00 91.75 149 ARG A C 1
ATOM 1214 O O . ARG A 1 149 ? 9.700 16.502 12.792 1.00 91.75 149 ARG A O 1
ATOM 1221 N N . ARG A 1 150 ? 7.709 15.527 12.394 1.00 92.94 150 ARG A N 1
ATOM 1222 C CA . ARG A 1 150 ? 7.920 14.348 13.251 1.00 92.94 150 ARG A CA 1
ATOM 1223 C C . ARG A 1 150 ? 9.151 13.543 12.836 1.00 92.94 150 ARG A C 1
ATOM 1225 O O . ARG A 1 150 ? 9.885 13.095 13.710 1.00 92.94 150 ARG A O 1
ATOM 1232 N N . ARG A 1 151 ? 9.397 13.386 11.531 1.00 90.06 151 ARG A N 1
ATOM 1233 C CA . ARG A 1 151 ? 10.556 12.636 11.012 1.00 90.06 151 ARG A CA 1
ATOM 1234 C C . ARG A 1 151 ? 11.800 13.491 10.740 1.00 90.06 151 ARG A C 1
ATOM 1236 O O . ARG A 1 151 ? 12.770 12.989 10.184 1.00 90.06 151 ARG A O 1
ATOM 1243 N N . GLY A 1 152 ? 11.783 14.779 11.097 1.00 87.25 152 GLY A N 1
ATOM 1244 C CA . GLY A 1 152 ? 12.919 15.684 10.889 1.00 87.25 152 GLY A CA 1
ATOM 1245 C C . GLY A 1 152 ? 13.228 15.981 9.416 1.00 87.25 152 GLY A C 1
ATOM 1246 O O . GLY A 1 152 ? 14.362 16.329 9.081 1.00 87.25 152 GLY A O 1
ATOM 1247 N N . ALA A 1 153 ? 12.242 15.842 8.528 1.00 80.19 153 ALA A N 1
ATOM 1248 C CA . ALA A 1 153 ? 12.400 16.189 7.126 1.00 80.19 153 ALA A CA 1
ATOM 1249 C C . ALA A 1 153 ? 12.468 17.711 6.961 1.00 80.19 153 ALA A C 1
ATOM 1251 O O . ALA A 1 153 ? 11.664 18.448 7.535 1.00 80.19 153 ALA A O 1
ATOM 1252 N N . LYS A 1 154 ? 13.414 18.193 6.152 1.00 66.31 154 LYS A N 1
ATOM 1253 C CA . LYS A 1 154 ? 13.402 19.591 5.706 1.00 66.31 154 LYS A CA 1
ATOM 1254 C C . LYS A 1 154 ? 12.237 19.773 4.733 1.00 66.31 154 LYS A C 1
ATOM 1256 O O . LYS A 1 154 ? 11.948 18.856 3.966 1.00 66.31 154 LYS A O 1
ATOM 1261 N N . GLU A 1 155 ? 11.570 20.928 4.771 1.00 54.12 155 GLU A N 1
ATOM 1262 C CA . GLU A 1 155 ? 10.578 21.290 3.754 1.00 54.12 155 GLU A CA 1
ATOM 1263 C C . GLU A 1 155 ? 11.251 21.290 2.381 1.00 54.12 155 GLU A C 1
ATOM 1265 O O . GLU A 1 155 ? 11.930 22.234 1.985 1.00 54.12 155 GLU A O 1
ATOM 1270 N N . GLU A 1 156 ? 11.058 20.209 1.644 1.00 53.78 156 GLU A N 1
ATOM 1271 C CA . GLU A 1 156 ? 11.201 20.210 0.205 1.00 53.78 156 GLU A CA 1
ATOM 1272 C C . GLU A 1 156 ? 9.775 20.216 -0.329 1.00 53.78 156 GLU A C 1
ATOM 1274 O O . GLU A 1 156 ? 8.965 19.361 0.035 1.00 53.78 156 GLU A O 1
ATOM 1279 N N . GLY A 1 157 ? 9.430 21.256 -1.094 1.00 45.66 157 GLY A N 1
ATOM 1280 C CA . GLY A 1 157 ? 8.075 21.457 -1.604 1.00 45.66 157 GLY A CA 1
ATOM 1281 C C . GLY A 1 157 ? 7.533 20.218 -2.331 1.00 45.66 157 GLY A C 1
ATOM 1282 O O . GLY A 1 157 ? 8.304 19.333 -2.702 1.00 45.66 157 GLY A O 1
ATOM 1283 N N . PRO A 1 158 ? 6.210 20.139 -2.560 1.00 41.06 158 PRO A N 1
ATOM 1284 C CA . PRO A 1 158 ? 5.593 18.968 -3.173 1.00 41.06 158 PRO A CA 1
ATOM 1285 C C . PRO A 1 158 ? 6.301 18.609 -4.484 1.00 41.06 158 PRO A C 1
ATOM 1287 O O . PRO A 1 158 ? 6.190 19.326 -5.481 1.00 41.06 158 PRO A O 1
ATOM 1290 N N . ARG A 1 159 ? 7.020 17.480 -4.488 1.00 49.94 159 ARG A N 1
ATOM 1291 C CA . ARG A 1 159 ? 7.585 16.881 -5.696 1.00 49.94 159 ARG A CA 1
ATOM 1292 C C . ARG A 1 159 ? 6.448 16.188 -6.438 1.00 49.94 159 ARG A C 1
ATOM 1294 O O . ARG A 1 159 ? 6.292 14.976 -6.409 1.00 49.94 159 ARG A O 1
ATOM 1301 N N . LEU A 1 160 ? 5.592 16.979 -7.078 1.00 42.66 160 LEU A N 1
ATOM 1302 C CA . LEU A 1 160 ? 4.666 16.436 -8.060 1.00 42.66 160 LEU A CA 1
ATOM 1303 C C . LEU A 1 160 ? 5.518 15.910 -9.214 1.00 42.66 160 LEU A C 1
ATOM 1305 O O . LEU A 1 160 ? 6.041 16.702 -9.999 1.00 42.66 160 LEU A O 1
ATOM 1309 N N . ASN A 1 161 ? 5.631 14.588 -9.336 1.00 42.88 161 ASN A N 1
ATOM 1310 C CA . ASN A 1 161 ? 6.036 13.966 -10.587 1.00 42.88 161 ASN A CA 1
ATOM 1311 C C . ASN A 1 161 ? 4.947 14.286 -11.629 1.00 42.88 161 ASN A C 1
ATOM 1313 O O . ASN A 1 161 ? 3.974 13.553 -11.815 1.00 42.88 161 ASN A O 1
ATOM 1317 N N . ARG A 1 162 ? 5.043 15.480 -12.226 1.00 41.81 162 ARG A N 1
ATOM 1318 C CA . ARG A 1 162 ? 4.231 15.905 -13.360 1.00 41.81 162 ARG A CA 1
ATOM 1319 C C . ARG A 1 162 ? 4.938 15.372 -14.600 1.00 41.81 162 ARG A C 1
ATOM 1321 O O . ARG A 1 162 ? 5.973 15.926 -14.965 1.00 41.81 162 ARG A O 1
ATOM 1328 N N . PRO A 1 163 ? 4.381 14.390 -15.323 1.00 39.75 163 PRO A N 1
ATOM 1329 C CA . PRO A 1 163 ? 4.833 14.114 -16.676 1.00 39.75 163 PRO A CA 1
ATOM 1330 C C . PRO A 1 163 ? 4.353 15.259 -17.582 1.00 39.75 163 PRO A C 1
ATOM 1332 O O . PRO A 1 163 ? 3.355 15.131 -18.284 1.00 39.75 163 PRO A O 1
ATOM 1335 N N . LYS A 1 164 ? 5.001 16.427 -17.510 1.00 38.25 164 LYS A N 1
ATOM 1336 C CA . LYS A 1 164 ? 4.709 17.594 -18.357 1.00 38.25 164 LYS A CA 1
ATOM 1337 C C . LYS A 1 164 ? 5.971 18.378 -18.723 1.00 38.25 164 LYS A C 1
ATOM 1339 O O . LYS A 1 164 ? 5.986 19.586 -18.581 1.00 38.25 164 LYS A O 1
ATOM 1344 N N . GLU A 1 165 ? 6.976 17.700 -19.272 1.00 38.59 165 GLU A N 1
ATOM 1345 C CA . GLU A 1 165 ? 7.878 18.273 -20.290 1.00 38.59 165 GLU A CA 1
ATOM 1346 C C . GLU A 1 165 ? 8.301 17.172 -21.276 1.00 38.59 165 GLU A C 1
ATOM 1348 O O . GLU A 1 165 ? 9.458 16.784 -21.374 1.00 38.59 165 GLU A O 1
ATOM 1353 N N . ARG A 1 166 ? 7.339 16.587 -21.996 1.00 48.44 166 ARG A N 1
ATOM 1354 C CA . ARG A 1 166 ? 7.633 15.628 -23.072 1.00 48.44 166 ARG A CA 1
ATOM 1355 C C . ARG A 1 166 ? 6.822 16.006 -24.300 1.00 48.44 166 ARG A C 1
ATOM 1357 O O . ARG A 1 166 ? 5.658 15.644 -24.418 1.00 48.44 166 ARG A O 1
ATOM 1364 N N . GLY A 1 167 ? 7.432 16.813 -25.165 1.00 39.41 167 GLY A N 1
ATOM 1365 C CA . GLY A 1 167 ? 6.789 17.305 -26.383 1.00 39.41 167 GLY A CA 1
ATOM 1366 C C . GLY A 1 167 ? 7.396 18.573 -26.983 1.00 39.41 167 GLY A C 1
ATOM 1367 O O . GLY A 1 167 ? 6.651 19.419 -27.462 1.00 39.41 167 GLY A O 1
ATOM 1368 N N . LYS A 1 168 ? 8.723 18.739 -26.989 1.00 29.56 168 LYS A N 1
ATOM 1369 C CA . LYS A 1 168 ? 9.369 19.541 -28.035 1.00 29.56 168 LYS A CA 1
ATOM 1370 C C . LYS A 1 168 ? 10.380 18.661 -28.748 1.00 29.56 168 LYS A C 1
ATOM 1372 O O . LYS A 1 168 ? 11.428 18.331 -28.211 1.00 29.56 168 LYS A O 1
ATOM 1377 N N . SER A 1 169 ? 9.939 18.232 -29.928 1.00 32.88 169 SER A N 1
ATOM 1378 C CA . SER A 1 169 ? 10.728 17.863 -31.096 1.00 32.88 169 SER A CA 1
ATOM 1379 C C . SER A 1 169 ? 12.204 18.235 -30.968 1.00 32.88 169 SER A C 1
ATOM 1381 O O . SER A 1 169 ? 12.542 19.415 -30.872 1.00 32.88 169 SER A O 1
ATOM 1383 N N . ILE A 1 170 ? 13.067 17.224 -31.061 1.00 40.31 170 ILE A N 1
ATOM 1384 C CA . ILE A 1 170 ? 14.406 17.407 -31.615 1.00 40.31 170 ILE A CA 1
ATOM 1385 C C . ILE A 1 170 ? 14.168 17.863 -33.055 1.00 40.31 170 ILE A C 1
ATOM 1387 O O . ILE A 1 170 ? 13.801 17.067 -33.916 1.00 40.31 170 ILE A O 1
ATOM 1391 N N . SER A 1 171 ? 14.256 19.169 -33.285 1.00 33.06 171 SER A N 1
ATOM 1392 C CA . SER A 1 171 ? 14.413 19.688 -34.639 1.00 33.06 171 SER A CA 1
ATOM 1393 C C . SER A 1 171 ? 15.867 19.443 -35.024 1.00 33.06 171 SER A C 1
ATOM 1395 O O . SER A 1 171 ? 16.758 19.859 -34.285 1.00 33.06 171 SER A O 1
ATOM 1397 N N . VAL A 1 172 ? 16.007 18.696 -36.119 1.00 40.47 172 VAL A N 1
ATOM 1398 C CA . VAL A 1 172 ? 17.202 18.342 -36.901 1.00 40.47 172 VAL A CA 1
ATOM 1399 C C . VAL A 1 172 ? 18.373 19.308 -36.750 1.00 40.47 172 VAL A C 1
ATOM 1401 O O . VAL A 1 172 ? 18.151 20.525 -36.935 1.00 40.47 172 VAL A O 1
#

Organism: Hortaea werneckii (NCBI:txid91943)

Sequence (172 aa):
MRRALQTCHLTFEPVVKRGKKIVALPIAEEASDAPCDTGSEVDILQADFPDIVDFDNVKYGWWHHDRELAVDPPSLNARAAKLRRFIRDRPEKEVVLVSHGFFNHYLTGDVNDKGEQTTPWWEETELRTFSFVEDDERAMIRETDESMRRRGAKEEGPRLNRPKERGKSISV

Solvent-accessible surface area (backbone atoms only — not comparable to full-atom values): 10588 Å² total; per-residue (Å²): 87,68,69,39,52,51,51,45,48,66,78,40,38,77,52,40,76,72,72,48,66,46,76,47,55,68,68,50,45,50,57,47,82,48,80,92,49,43,46,71,61,65,69,62,51,44,71,77,38,67,93,44,51,44,52,91,67,54,55,91,66,66,51,50,63,49,77,73,54,20,59,49,52,71,33,39,45,52,25,25,33,50,45,34,40,59,58,68,74,42,93,63,94,74,81,89,84,68,66,35,58,69,28,45,28,42,53,55,38,36,41,48,97,84,52,48,70,75,62,82,81,64,59,90,90,64,83,77,48,68,43,72,46,82,96,41,92,56,35,45,52,41,75,33,72,67,34,35,56,74,72,69,51,75,94,68,75,88,67,70,74,66,96,76,89,84,85,76,76,85,75,130